Protein AF-A0A821NRJ8-F1 (afdb_monomer)

Radius of gyration: 20.68 Å; Cα contacts (8 Å, |Δi|>4): 91; chains: 1; bounding box: 42×52×53 Å

Nearest PDB structures (foldseek):
  4cgz-assembly1_A  TM=8.688E-01  e=5.269E-03  Homo sapiens
  4tmu-assembly1_A  TM=6.304E-01  e=1.601E-03  Cronobacter sakazakii ATCC BAA-894
  1oyw-assembly1_A  TM=4.858E-01  e=2.905E-03  Escherichia coli
  1oyy-assembly1_A  TM=4.839E-01  e=8.484E-03  Escherichia coli

Secondary structure (DSSP, 8-state):
------HHHHHHHHHHHHHHHHHHH--SS-HHHHHHHHTT----HHHHHH-TTT--HHHHS---------HHHHHHHHHHHHHTTTS---HHHHHHHHHT---HHHHHTTGGGSTTTTTTTTS---

Sequence (126 aa):
DTQKSTKGAKKVRIDNLNRVYNYCLNNVTCRRTQLLEYFGELFPSSECKQMKRTVCDNCRQVLKTTIVDCTQMSIDIIKMISEFSHKNVTLPYALDILRGANTKGIRDAGHNNLAAYSSCNQLNKT

pLDDT: mean 89.02, std 11.04, range [39.53, 97.81]

Solvent-accessible surface area (backbone atoms only — not comparable to full-atom values): 7698 Å² total; per-residue (Å²): 137,84,79,80,75,47,73,65,60,52,48,54,53,51,52,53,50,49,52,53,52,51,56,70,70,50,62,67,59,36,58,63,29,59,56,34,44,76,77,74,38,90,48,64,59,65,66,48,62,72,42,78,92,73,40,44,67,28,70,67,47,81,71,92,77,78,93,70,91,51,64,67,50,50,53,34,52,53,53,50,52,61,76,37,75,90,54,97,74,53,70,70,60,54,51,35,34,26,44,49,53,90,44,69,70,36,55,80,69,52,46,70,74,41,88,32,36,36,59,44,54,88,58,75,90,126

Structure (mmCIF, N/CA/C/O backbone):
data_AF-A0A821NRJ8-F1
#
_entry.id   AF-A0A821NRJ8-F1
#
loop_
_atom_site.group_PDB
_atom_site.id
_atom_site.type_symbol
_atom_site.label_atom_id
_atom_site.label_alt_id
_atom_site.label_comp_id
_atom_site.label_asym_id
_atom_site.label_entity_id
_atom_site.label_seq_id
_atom_site.pdbx_PDB_ins_code
_atom_site.Cartn_x
_atom_site.Cartn_y
_atom_site.Cartn_z
_atom_site.occupancy
_atom_site.B_iso_or_equiv
_atom_site.auth_seq_id
_atom_site.auth_comp_id
_atom_site.auth_asym_id
_atom_site.auth_atom_id
_atom_site.pdbx_PDB_model_num
ATOM 1 N N . ASP A 1 1 ? 5.823 -40.989 0.616 1.00 39.53 1 ASP A N 1
ATOM 2 C CA . ASP A 1 1 ? 6.917 -40.106 1.075 1.00 39.53 1 ASP A CA 1
ATOM 3 C C . ASP A 1 1 ? 6.409 -38.753 1.540 1.00 39.53 1 ASP A C 1
ATOM 5 O O . ASP A 1 1 ? 6.257 -37.817 0.763 1.00 39.53 1 ASP A O 1
ATOM 9 N N . THR A 1 2 ? 6.085 -38.653 2.826 1.00 47.38 2 THR A N 1
ATOM 10 C CA . THR A 1 2 ? 5.515 -37.438 3.420 1.00 47.38 2 THR A CA 1
ATOM 11 C C . THR A 1 2 ? 6.651 -36.551 3.922 1.00 47.38 2 THR A C 1
ATOM 13 O O . THR A 1 2 ? 7.179 -36.760 5.014 1.00 47.38 2 THR A O 1
ATOM 16 N N . GLN A 1 3 ? 7.063 -35.564 3.122 1.00 56.19 3 GLN A N 1
ATOM 17 C CA . GLN A 1 3 ? 8.065 -34.579 3.538 1.00 56.19 3 GLN A CA 1
ATOM 18 C C . GLN A 1 3 ? 7.547 -33.762 4.733 1.00 56.19 3 GLN A C 1
ATOM 20 O O . GLN A 1 3 ? 6.692 -32.883 4.597 1.00 56.19 3 GLN A O 1
ATOM 25 N N . LYS A 1 4 ? 8.103 -34.020 5.920 1.00 56.78 4 LYS A N 1
ATOM 26 C CA . LYS A 1 4 ? 8.004 -33.129 7.082 1.00 56.78 4 LYS A CA 1
ATOM 27 C C . LYS A 1 4 ? 8.687 -31.804 6.719 1.00 56.78 4 LYS A C 1
ATOM 29 O O . LYS A 1 4 ? 9.908 -31.690 6.759 1.00 56.78 4 LYS A O 1
ATOM 34 N N . SER A 1 5 ? 7.897 -30.807 6.322 1.00 63.19 5 SER A N 1
ATOM 35 C CA . SER A 1 5 ? 8.388 -29.461 6.015 1.00 63.19 5 SER A CA 1
ATOM 36 C C . SER A 1 5 ? 9.066 -28.862 7.252 1.00 63.19 5 SER A C 1
ATOM 38 O O . SER A 1 5 ? 8.422 -28.622 8.274 1.00 63.19 5 SER A O 1
ATOM 40 N N . THR A 1 6 ? 10.378 -28.633 7.177 1.00 78.38 6 THR A N 1
ATOM 41 C CA . THR A 1 6 ? 11.121 -27.919 8.221 1.00 78.38 6 THR A CA 1
ATOM 42 C C . THR A 1 6 ? 10.646 -26.464 8.290 1.00 78.38 6 THR A C 1
ATOM 44 O O . THR A 1 6 ? 10.239 -25.881 7.281 1.00 78.38 6 THR A O 1
ATOM 47 N N . LYS A 1 7 ? 10.702 -25.838 9.477 1.00 80.56 7 LYS A N 1
ATOM 48 C CA . LYS A 1 7 ? 10.301 -24.425 9.661 1.00 80.56 7 LYS A CA 1
ATOM 49 C C . LYS A 1 7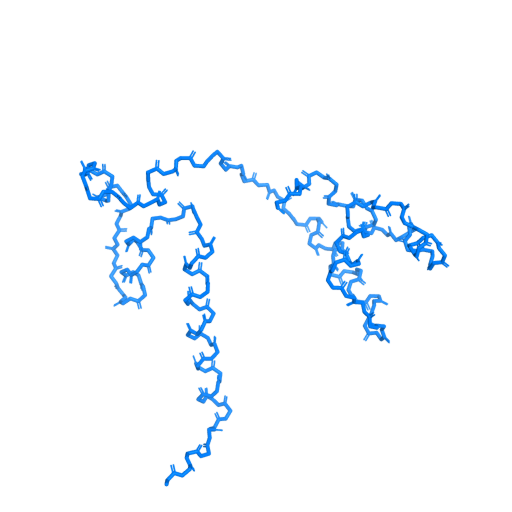 ? 10.988 -23.490 8.649 1.00 80.56 7 LYS A C 1
ATOM 51 O O . LYS A 1 7 ? 10.344 -22.579 8.135 1.00 80.56 7 LYS A O 1
ATOM 56 N N . GLY A 1 8 ? 12.255 -23.762 8.318 1.00 86.75 8 GLY A N 1
ATOM 57 C CA . GLY A 1 8 ? 13.014 -23.038 7.293 1.00 86.75 8 GLY A CA 1
ATOM 58 C C . GLY A 1 8 ? 12.437 -23.200 5.884 1.00 86.75 8 GLY A C 1
ATOM 59 O O . GLY A 1 8 ? 12.183 -22.203 5.215 1.00 86.75 8 GLY A O 1
ATOM 60 N N . ALA A 1 9 ? 12.130 -24.429 5.456 1.00 90.19 9 ALA A N 1
ATOM 61 C CA . ALA A 1 9 ? 11.514 -24.672 4.149 1.00 90.19 9 ALA A CA 1
ATOM 62 C C . ALA A 1 9 ? 10.132 -24.006 4.025 1.00 90.19 9 ALA A C 1
ATOM 64 O O . ALA A 1 9 ? 9.797 -23.451 2.978 1.00 90.19 9 ALA A O 1
ATOM 65 N N . LYS A 1 10 ? 9.333 -24.008 5.102 1.00 91.88 10 LYS A N 1
ATOM 66 C CA . LYS A 1 10 ? 8.047 -23.294 5.133 1.00 91.88 10 LYS A CA 1
ATOM 67 C C . LYS A 1 10 ? 8.233 -21.783 4.976 1.00 91.88 10 LYS A C 1
ATOM 69 O O . LYS A 1 10 ? 7.490 -21.174 4.212 1.00 91.88 10 LYS A O 1
ATOM 74 N N . LYS A 1 11 ? 9.223 -21.194 5.656 1.00 94.25 11 LYS A N 1
ATOM 75 C CA . LYS A 1 11 ? 9.543 -19.765 5.535 1.00 94.25 11 LYS A CA 1
ATOM 76 C C . LYS A 1 11 ? 9.916 -19.393 4.098 1.00 94.25 11 LYS A C 1
ATOM 78 O O . LYS A 1 11 ? 9.273 -18.522 3.533 1.00 94.25 11 LYS A O 1
ATOM 83 N N . VAL A 1 12 ? 10.840 -20.127 3.474 1.00 94.81 12 VAL A N 1
ATOM 84 C CA . VAL A 1 12 ? 11.254 -19.878 2.078 1.00 94.81 12 VAL A CA 1
ATOM 85 C C . VAL A 1 12 ? 10.067 -19.941 1.111 1.00 94.81 12 VAL A C 1
ATOM 87 O O . VAL A 1 12 ? 9.939 -19.104 0.221 1.00 94.81 12 VAL A O 1
ATOM 90 N N . ARG A 1 13 ? 9.156 -20.906 1.294 1.00 93.56 13 ARG A N 1
ATOM 91 C CA . ARG A 1 13 ? 7.938 -21.004 0.474 1.00 93.56 13 ARG A CA 1
ATOM 92 C C . ARG A 1 13 ? 7.022 -19.790 0.632 1.00 93.56 13 ARG A C 1
ATOM 94 O O . ARG A 1 13 ? 6.473 -19.328 -0.363 1.00 93.56 13 ARG A O 1
ATOM 101 N N . ILE A 1 14 ? 6.855 -19.294 1.858 1.00 96.06 14 ILE A N 1
ATOM 102 C CA . ILE A 1 14 ? 6.062 -18.088 2.139 1.00 96.06 14 ILE A CA 1
ATOM 103 C C . ILE A 1 14 ? 6.739 -16.856 1.535 1.00 96.06 14 ILE A C 1
ATOM 105 O O . ILE A 1 14 ? 6.068 -16.050 0.900 1.00 96.06 14 ILE A O 1
ATOM 109 N N . ASP A 1 15 ? 8.060 -16.740 1.656 1.00 95.50 15 ASP A N 1
ATOM 110 C CA . ASP A 1 15 ? 8.817 -15.626 1.083 1.00 95.50 15 ASP A CA 1
ATOM 111 C C . ASP A 1 15 ? 8.677 -15.599 -0.449 1.00 95.50 15 ASP A C 1
ATOM 113 O O . ASP A 1 15 ? 8.401 -14.550 -1.029 1.00 95.50 15 ASP A O 1
ATOM 117 N N . ASN A 1 16 ? 8.764 -16.757 -1.112 1.00 95.12 16 ASN A N 1
ATOM 118 C CA . ASN A 1 16 ? 8.545 -16.862 -2.557 1.00 95.12 16 ASN A CA 1
ATOM 119 C C . ASN A 1 16 ? 7.103 -16.532 -2.965 1.00 95.12 16 ASN A C 1
ATOM 121 O O . ASN A 1 16 ? 6.896 -15.843 -3.962 1.00 95.12 16 ASN A O 1
ATOM 125 N N . LEU A 1 17 ? 6.107 -16.969 -2.187 1.00 96.69 17 LEU A N 1
ATOM 126 C CA . LEU A 1 17 ? 4.712 -16.587 -2.413 1.00 96.69 17 LEU A CA 1
ATOM 127 C C . LEU A 1 17 ? 4.534 -15.066 -2.314 1.00 96.69 17 LEU A C 1
ATOM 129 O O . LEU A 1 17 ? 3.930 -14.461 -3.198 1.00 96.69 17 LEU A O 1
ATOM 133 N N . ASN A 1 18 ? 5.106 -14.445 -1.281 1.00 96.06 18 ASN A N 1
ATOM 134 C CA . ASN A 1 18 ? 5.050 -12.999 -1.087 1.00 96.06 18 ASN A CA 1
ATOM 135 C C . ASN A 1 18 ? 5.731 -12.243 -2.236 1.00 96.06 18 ASN A C 1
ATOM 137 O O . ASN A 1 18 ? 5.235 -11.200 -2.649 1.00 96.06 18 ASN A O 1
ATOM 141 N N . ARG A 1 19 ? 6.821 -12.774 -2.807 1.00 95.12 19 ARG A N 1
ATOM 142 C CA . ARG A 1 19 ? 7.461 -12.190 -4.000 1.00 95.12 19 ARG A CA 1
ATOM 143 C C . ARG A 1 19 ? 6.524 -12.181 -5.209 1.00 95.12 19 ARG A C 1
ATOM 145 O O . ARG A 1 19 ? 6.400 -11.146 -5.855 1.00 95.12 19 ARG A O 1
ATOM 152 N N . VAL A 1 20 ? 5.828 -13.288 -5.481 1.00 96.56 20 VAL A N 1
ATOM 153 C CA . VAL A 1 20 ? 4.842 -13.360 -6.580 1.00 96.56 20 VAL A CA 1
ATOM 154 C C . VAL A 1 20 ? 3.658 -12.428 -6.318 1.00 96.56 20 VAL A C 1
ATOM 156 O O . VAL A 1 20 ? 3.241 -11.693 -7.209 1.00 96.56 20 VAL A O 1
ATOM 159 N N . TYR A 1 21 ? 3.149 -12.407 -5.087 1.00 96.88 21 TYR A N 1
ATOM 160 C CA . TYR A 1 21 ? 2.068 -11.508 -4.684 1.00 96.88 21 TYR A CA 1
ATOM 161 C C . TYR A 1 21 ? 2.440 -10.033 -4.895 1.00 96.88 21 TYR A C 1
ATOM 163 O O . TYR A 1 21 ? 1.700 -9.289 -5.541 1.00 96.88 21 TYR A O 1
ATOM 171 N N . ASN A 1 22 ? 3.623 -9.628 -4.426 1.00 94.94 22 ASN A N 1
ATOM 172 C CA . ASN A 1 22 ? 4.137 -8.272 -4.598 1.00 94.94 22 ASN A CA 1
ATOM 173 C C . ASN A 1 22 ? 4.357 -7.930 -6.076 1.00 94.94 22 ASN A C 1
ATOM 175 O O . ASN A 1 22 ? 4.026 -6.820 -6.490 1.00 94.94 22 ASN A O 1
ATOM 179 N N . TYR A 1 23 ? 4.851 -8.882 -6.877 1.00 96.12 23 TYR A N 1
ATOM 180 C CA . TYR A 1 23 ? 4.968 -8.712 -8.324 1.00 96.12 23 TYR A CA 1
ATOM 181 C C . TYR A 1 23 ? 3.611 -8.391 -8.947 1.00 96.12 23 TYR A C 1
ATOM 183 O O . TYR A 1 23 ? 3.518 -7.427 -9.695 1.00 96.12 23 TYR A O 1
ATOM 191 N N . CYS A 1 24 ? 2.552 -9.138 -8.621 1.00 95.75 24 CYS A N 1
ATOM 192 C CA . CYS A 1 24 ? 1.216 -8.908 -9.177 1.00 95.75 24 CYS A CA 1
ATOM 193 C C . CYS A 1 24 ? 0.620 -7.556 -8.757 1.00 95.75 24 CYS A C 1
ATOM 195 O O . CYS A 1 24 ? 0.060 -6.853 -9.600 1.00 95.75 24 CYS A O 1
ATOM 197 N N . LEU A 1 25 ? 0.755 -7.181 -7.480 1.00 93.75 25 LEU A N 1
ATOM 198 C CA . LEU A 1 25 ? 0.164 -5.949 -6.948 1.00 93.75 25 LEU A CA 1
ATOM 199 C C . LEU A 1 25 ? 0.918 -4.675 -7.322 1.00 93.75 25 LEU A C 1
ATOM 201 O O . LEU A 1 25 ? 0.326 -3.596 -7.327 1.00 93.75 25 LEU A O 1
ATOM 205 N N . ASN A 1 26 ? 2.207 -4.770 -7.639 1.00 92.56 26 ASN A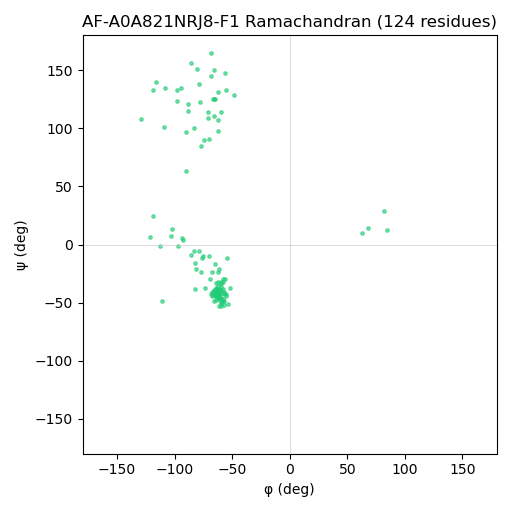 N 1
ATOM 206 C CA . ASN A 1 26 ? 2.962 -3.609 -8.072 1.00 92.56 26 ASN A CA 1
ATOM 207 C C . ASN A 1 26 ? 2.508 -3.192 -9.479 1.00 92.56 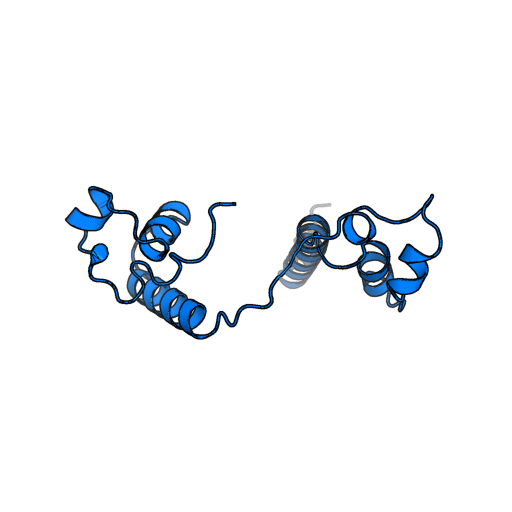26 ASN A C 1
ATOM 209 O O . ASN A 1 26 ? 2.811 -3.863 -10.462 1.00 92.56 26 ASN A O 1
ATOM 213 N N . ASN A 1 27 ? 1.813 -2.064 -9.581 1.00 91.12 27 ASN A N 1
ATOM 214 C CA . ASN A 1 27 ? 1.336 -1.476 -10.836 1.00 91.12 27 ASN A CA 1
ATOM 215 C C . ASN A 1 27 ? 2.181 -0.272 -11.306 1.00 91.12 27 ASN A C 1
ATOM 217 O O . ASN A 1 27 ? 1.815 0.395 -12.269 1.00 91.12 27 ASN A O 1
ATOM 221 N N . VAL A 1 28 ? 3.312 0.008 -10.646 1.00 90.62 28 VAL A N 1
ATOM 222 C CA . VAL A 1 28 ? 4.150 1.199 -10.891 1.00 90.62 28 VAL A CA 1
ATOM 223 C C . VAL A 1 28 ? 5.489 0.826 -11.533 1.00 90.62 28 VAL A C 1
ATOM 225 O O . VAL A 1 28 ? 5.904 1.408 -12.536 1.00 90.62 28 VAL A O 1
ATOM 228 N N . TH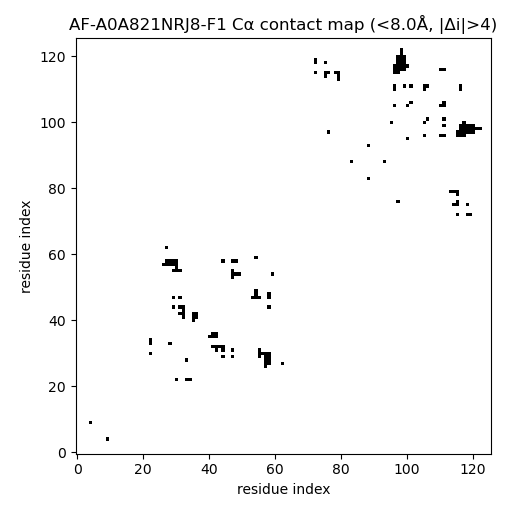R A 1 29 ? 6.186 -0.166 -10.984 1.00 92.38 29 THR A N 1
ATOM 229 C CA . THR A 1 29 ? 7.521 -0.583 -11.429 1.00 92.38 29 THR A CA 1
ATOM 230 C C . THR A 1 29 ? 7.426 -1.454 -12.683 1.00 92.38 29 THR A C 1
ATOM 232 O O . THR A 1 29 ? 6.599 -2.357 -12.759 1.00 92.38 29 THR A O 1
ATOM 235 N N . CYS A 1 30 ? 8.302 -1.251 -13.671 1.00 95.19 30 CYS A N 1
ATOM 236 C CA . CYS A 1 30 ? 8.360 -2.066 -14.893 1.00 95.19 30 CYS A CA 1
ATOM 237 C C . CYS A 1 30 ? 8.348 -3.581 -14.598 1.00 95.19 30 CYS A C 1
ATOM 239 O O . CYS A 1 30 ? 9.189 -4.070 -13.843 1.00 95.19 30 CYS A O 1
ATOM 241 N N . ARG A 1 31 ? 7.448 -4.339 -15.246 1.00 96.75 31 ARG A N 1
ATOM 242 C CA . ARG A 1 31 ? 7.355 -5.804 -15.075 1.00 96.75 31 ARG A CA 1
ATOM 243 C C . ARG A 1 31 ? 8.656 -6.526 -15.413 1.00 96.75 31 ARG A C 1
ATOM 245 O O . ARG A 1 31 ? 8.996 -7.491 -14.744 1.00 96.75 31 ARG A O 1
ATOM 252 N N . ARG A 1 32 ? 9.366 -6.073 -16.454 1.00 97.31 32 ARG A N 1
ATOM 253 C CA . ARG A 1 32 ? 10.634 -6.683 -16.886 1.00 97.31 32 ARG A CA 1
ATOM 254 C C . ARG A 1 32 ? 11.742 -6.454 -15.874 1.00 97.31 32 ARG A C 1
ATOM 256 O O . ARG A 1 32 ? 12.447 -7.395 -15.559 1.00 97.31 32 ARG A O 1
ATOM 263 N N . THR A 1 33 ? 11.831 -5.240 -15.331 1.00 97.00 33 THR A N 1
ATOM 264 C CA . THR A 1 33 ? 12.775 -4.925 -14.255 1.00 97.00 33 THR A CA 1
ATOM 265 C C . THR A 1 33 ? 12.541 -5.843 -13.059 1.00 97.00 33 THR A C 1
ATOM 267 O O . THR A 1 33 ? 13.462 -6.537 -12.661 1.00 97.00 33 THR A O 1
ATOM 270 N N . GLN A 1 34 ? 11.299 -5.946 -12.570 1.00 97.25 34 GLN A N 1
ATOM 271 C CA . GLN A 1 34 ? 10.972 -6.812 -11.428 1.00 97.25 34 GLN A CA 1
ATOM 272 C C . GLN A 1 34 ? 11.265 -8.300 -11.695 1.00 97.25 34 GLN A C 1
ATOM 274 O O . GLN A 1 34 ? 11.780 -8.998 -10.826 1.00 97.25 34 GLN A O 1
ATOM 279 N N . LEU A 1 35 ? 10.914 -8.800 -12.886 1.00 97.31 35 LEU A N 1
ATOM 280 C CA . LEU A 1 35 ? 11.100 -10.209 -13.236 1.00 97.31 35 LEU A CA 1
ATOM 281 C C . LEU A 1 35 ? 12.581 -10.577 -13.359 1.00 97.31 35 LEU A C 1
ATOM 283 O O . LEU A 1 35 ? 12.988 -11.620 -12.863 1.00 97.31 35 LEU A O 1
ATOM 287 N N . LEU A 1 36 ? 13.370 -9.736 -14.026 1.00 97.62 36 LEU A N 1
ATOM 288 C CA . LEU A 1 36 ? 14.789 -9.993 -14.267 1.00 97.62 36 LEU A CA 1
ATOM 289 C C . LEU A 1 36 ? 15.610 -9.813 -12.985 1.00 97.62 36 LEU A C 1
ATOM 291 O O . LEU A 1 36 ? 16.458 -10.649 -12.685 1.00 97.62 36 LEU A O 1
ATOM 295 N N . GLU A 1 37 ? 15.262 -8.831 -12.149 1.00 96.12 37 GLU A N 1
ATOM 296 C CA . GLU A 1 37 ? 15.893 -8.627 -10.841 1.00 96.12 37 GLU A CA 1
ATOM 297 C C . GLU A 1 37 ? 15.732 -9.848 -9.923 1.00 96.12 37 GLU A C 1
ATOM 299 O O . GLU A 1 37 ? 16.670 -10.222 -9.221 1.00 96.12 37 GLU A O 1
ATOM 304 N N . TYR A 1 38 ? 14.584 -10.536 -9.974 1.00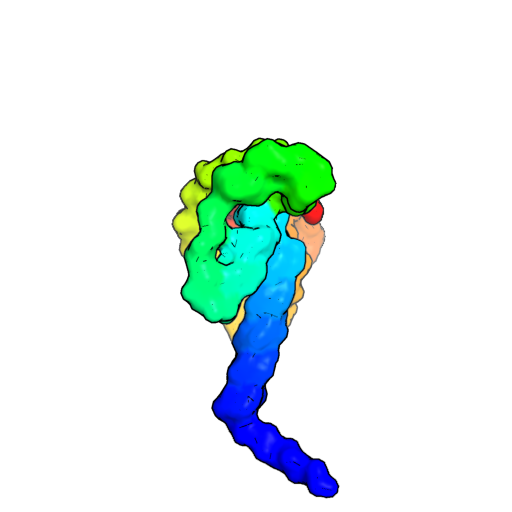 95.06 38 TYR A N 1
ATOM 305 C CA . TYR A 1 38 ? 14.377 -11.785 -9.232 1.00 95.06 38 TYR A CA 1
ATOM 306 C C . TYR A 1 38 ? 15.405 -12.874 -9.595 1.00 95.06 38 TYR A C 1
ATOM 308 O O . TYR A 1 38 ? 15.782 -13.671 -8.734 1.00 95.06 38 TYR A O 1
ATOM 316 N N . PHE A 1 39 ? 15.879 -12.893 -10.844 1.00 96.69 39 PHE A N 1
ATOM 317 C CA . PHE A 1 39 ? 16.919 -13.807 -11.329 1.00 96.69 39 PHE A CA 1
ATOM 318 C C . PHE A 1 39 ? 18.339 -13.220 -11.245 1.00 96.69 39 PHE A C 1
ATOM 320 O O . PHE A 1 39 ? 19.291 -13.865 -11.675 1.00 96.69 39 PHE A O 1
ATOM 327 N N . GLY A 1 40 ? 18.500 -12.035 -10.648 1.00 96.56 40 GLY A N 1
ATOM 328 C CA . GLY A 1 40 ? 19.793 -11.368 -10.483 1.00 96.56 40 GLY A CA 1
ATOM 329 C C . GLY A 1 40 ? 20.237 -10.538 -11.690 1.00 96.56 40 GLY A C 1
ATOM 330 O O . GLY A 1 40 ? 21.390 -10.118 -11.745 1.00 96.56 40 GLY A O 1
ATOM 331 N N . GLU A 1 41 ? 19.343 -10.281 -12.644 1.00 97.81 41 GLU A N 1
ATOM 332 C CA . GLU A 1 41 ? 19.622 -9.478 -13.832 1.00 97.81 41 GLU A CA 1
ATOM 333 C C . GLU A 1 41 ? 19.143 -8.030 -13.653 1.00 97.81 41 GLU A C 1
ATOM 335 O O . GLU A 1 41 ? 18.009 -7.763 -13.250 1.00 97.81 41 GLU A O 1
ATOM 340 N N . LEU A 1 42 ? 20.000 -7.065 -13.994 1.00 96.00 42 LEU A N 1
ATOM 341 C CA . LEU A 1 42 ? 19.645 -5.648 -13.980 1.00 96.00 42 LEU A CA 1
ATOM 342 C C . LEU A 1 42 ? 19.038 -5.249 -15.325 1.00 96.00 42 LEU A C 1
ATOM 344 O O . LEU A 1 42 ? 19.696 -5.338 -16.357 1.00 96.00 42 LEU A O 1
ATOM 348 N N . PHE A 1 43 ? 17.799 -4.756 -15.304 1.00 97.12 43 PHE A N 1
ATOM 349 C CA . PHE A 1 43 ? 17.096 -4.321 -16.510 1.00 97.12 43 PHE A CA 1
ATOM 350 C C . PHE A 1 43 ? 16.508 -2.908 -16.349 1.00 97.12 43 PHE A C 1
ATOM 352 O O . PHE A 1 43 ? 15.510 -2.726 -15.633 1.00 97.12 43 PHE A O 1
ATOM 359 N N . PRO A 1 44 ? 17.073 -1.890 -17.022 1.00 95.94 44 PRO A N 1
ATOM 360 C CA . PRO A 1 44 ? 16.550 -0.530 -17.008 1.00 95.94 44 PRO A CA 1
ATOM 361 C C . PRO A 1 44 ? 15.139 -0.435 -17.602 1.00 95.94 44 PRO A C 1
ATOM 363 O O . PRO A 1 44 ? 14.861 -0.875 -18.717 1.00 95.94 44 PRO A O 1
ATOM 366 N N . SER A 1 45 ? 14.216 0.225 -16.897 1.00 94.50 45 SER A N 1
ATOM 367 C CA . SER A 1 45 ? 12.843 0.408 -17.403 1.00 94.50 45 SER A CA 1
ATOM 368 C C . SER A 1 45 ? 12.764 1.206 -18.715 1.00 94.50 45 SER A C 1
ATOM 370 O O . SER A 1 45 ? 11.777 1.086 -19.444 1.00 94.50 45 SER A O 1
ATOM 372 N N . SER A 1 46 ? 13.793 2.000 -19.034 1.00 95.12 46 SER A N 1
ATOM 373 C CA . SER A 1 46 ? 13.931 2.717 -20.304 1.00 95.12 46 SER A CA 1
ATOM 374 C C . SER A 1 46 ? 13.953 1.759 -21.495 1.00 95.12 46 SER A C 1
ATOM 376 O O . SER A 1 46 ? 13.280 2.033 -22.484 1.00 95.12 46 SER A O 1
ATOM 378 N N . GLU A 1 47 ? 14.612 0.604 -21.382 1.00 96.00 47 GLU A N 1
ATOM 379 C CA . GLU A 1 47 ? 14.676 -0.410 -22.443 1.00 96.00 47 GLU A CA 1
ATOM 380 C C . GLU A 1 47 ? 13.301 -1.025 -22.734 1.00 96.00 47 GLU A C 1
ATOM 382 O O . GLU A 1 47 ? 12.910 -1.180 -23.890 1.00 96.00 47 GLU A O 1
ATOM 387 N N . CYS A 1 48 ? 12.488 -1.269 -21.697 1.00 96.25 48 CYS A N 1
ATOM 388 C CA . CYS A 1 48 ? 11.098 -1.716 -21.872 1.00 96.25 48 CYS A CA 1
ATOM 389 C C . CYS A 1 48 ? 10.261 -0.705 -22.675 1.00 96.25 48 CYS A C 1
ATOM 391 O O . CYS A 1 48 ? 9.364 -1.098 -23.424 1.00 96.25 48 CYS A O 1
ATOM 393 N N . LYS A 1 49 ? 10.547 0.593 -22.510 1.00 94.19 49 LYS A N 1
ATOM 394 C CA . LYS A 1 49 ? 9.805 1.703 -23.125 1.00 94.19 49 LYS A CA 1
ATOM 395 C C . LYS A 1 49 ? 10.236 2.001 -24.566 1.00 94.19 49 LYS A C 1
ATOM 397 O O . LYS A 1 49 ? 9.475 2.653 -25.277 1.00 94.19 49 LYS A O 1
ATOM 402 N N . GLN A 1 50 ? 11.396 1.511 -25.016 1.00 95.44 50 GLN A N 1
ATOM 403 C CA . GLN A 1 50 ? 11.901 1.754 -26.378 1.00 95.44 50 GLN A CA 1
ATOM 404 C C . GLN A 1 50 ? 10.974 1.176 -27.459 1.00 95.44 50 GLN A C 1
ATOM 406 O O . GLN A 1 50 ? 10.733 1.812 -28.483 1.00 95.44 50 GLN A O 1
ATOM 411 N N . MET A 1 51 ? 10.406 -0.014 -27.230 1.00 92.69 51 MET A N 1
ATOM 412 C CA . MET A 1 51 ? 9.534 -0.693 -28.193 1.00 92.69 51 MET A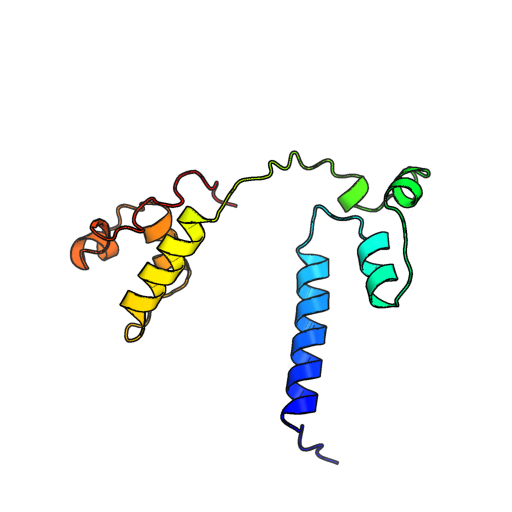 CA 1
ATOM 413 C C . MET A 1 51 ? 8.068 -0.699 -27.744 1.00 92.69 51 MET A C 1
ATOM 415 O O . MET A 1 51 ? 7.631 -1.562 -26.983 1.00 92.69 51 MET A O 1
ATOM 419 N N . LYS A 1 52 ? 7.251 0.198 -28.314 1.00 89.88 52 LYS A N 1
ATOM 420 C CA . LYS A 1 52 ? 5.805 0.297 -28.008 1.00 89.88 52 LYS A CA 1
ATOM 421 C C . LYS A 1 52 ? 5.020 -1.004 -28.235 1.00 89.88 52 LYS A C 1
ATOM 423 O O . LYS A 1 52 ? 4.035 -1.252 -27.544 1.00 89.88 52 LYS A O 1
ATOM 428 N N . ARG A 1 53 ? 5.446 -1.853 -29.179 1.00 94.25 53 ARG A N 1
ATOM 429 C CA . ARG A 1 53 ? 4.796 -3.149 -29.450 1.00 94.25 53 ARG A CA 1
ATOM 430 C C . ARG A 1 53 ? 4.984 -4.169 -28.322 1.00 94.25 53 ARG A C 1
ATOM 432 O O . ARG A 1 53 ? 4.114 -5.003 -28.121 1.00 94.25 53 ARG A O 1
ATOM 439 N N . THR A 1 54 ? 6.089 -4.092 -27.578 1.00 94.94 54 THR A N 1
ATOM 440 C CA . THR A 1 54 ? 6.418 -5.042 -26.505 1.00 94.94 54 THR A CA 1
ATOM 441 C C . THR A 1 54 ? 6.395 -4.413 -25.116 1.00 94.94 54 THR A C 1
ATOM 443 O O . THR A 1 54 ? 6.641 -5.121 -24.145 1.00 94.94 54 THR A O 1
ATOM 446 N N . VAL A 1 55 ? 6.118 -3.116 -24.967 1.00 95.94 55 VAL A N 1
ATOM 447 C CA . VAL A 1 55 ? 6.061 -2.453 -23.654 1.00 95.94 55 VAL A CA 1
ATOM 448 C C . VAL A 1 55 ? 5.072 -3.163 -22.714 1.00 95.94 55 VAL A C 1
ATOM 450 O O . VAL A 1 55 ? 3.950 -3.495 -23.115 1.00 95.94 55 VAL A O 1
ATOM 453 N N . CYS A 1 56 ? 5.498 -3.418 -21.472 1.00 95.88 56 CYS A N 1
ATOM 454 C CA . CYS A 1 56 ? 4.651 -4.055 -20.458 1.00 95.88 56 CYS A CA 1
ATOM 455 C C . CYS A 1 56 ? 3.497 -3.141 -20.014 1.00 95.88 56 CYS A C 1
ATOM 457 O O . CYS A 1 56 ? 3.528 -1.934 -20.261 1.00 95.88 56 CYS A O 1
ATOM 459 N N . ASP A 1 57 ? 2.501 -3.710 -19.340 1.00 94.50 57 ASP A N 1
ATOM 460 C CA . ASP A 1 57 ? 1.352 -3.003 -18.761 1.00 94.50 57 ASP A CA 1
ATOM 461 C C . ASP A 1 57 ? 1.777 -1.844 -17.848 1.00 94.50 57 ASP A C 1
ATOM 463 O O . ASP A 1 57 ? 1.377 -0.714 -18.111 1.00 94.50 57 ASP A O 1
ATOM 467 N N . ASN A 1 58 ? 2.676 -2.066 -16.884 1.00 94.38 58 ASN A N 1
ATOM 468 C CA . ASN A 1 58 ? 3.105 -1.014 -15.946 1.00 94.38 58 ASN A CA 1
ATOM 469 C C . ASN A 1 58 ? 3.838 0.149 -16.634 1.00 94.38 58 ASN A C 1
ATOM 471 O O . ASN A 1 58 ? 3.747 1.292 -16.211 1.00 94.38 58 ASN A O 1
ATOM 475 N N . CYS A 1 59 ? 4.585 -0.113 -17.711 1.00 93.12 59 CYS A N 1
ATOM 476 C CA . CYS A 1 59 ? 5.232 0.960 -18.478 1.00 93.12 59 CYS A CA 1
ATOM 477 C C . CYS A 1 59 ? 4.279 1.648 -19.462 1.00 93.12 59 CYS A C 1
ATOM 479 O O . CYS A 1 59 ? 4.568 2.759 -19.903 1.00 93.12 59 CYS A O 1
ATOM 481 N N . ARG A 1 60 ? 3.178 0.985 -19.831 1.00 92.00 60 ARG A N 1
ATOM 482 C CA . ARG A 1 60 ? 2.126 1.530 -20.695 1.00 92.00 60 ARG A CA 1
ATOM 483 C C . ARG A 1 60 ? 1.151 2.394 -19.900 1.00 92.00 60 ARG A C 1
ATOM 485 O O . ARG A 1 60 ? 0.699 3.419 -20.402 1.00 92.00 60 ARG A O 1
ATOM 492 N N . GLN A 1 61 ? 0.832 1.978 -18.680 1.00 84.38 61 GLN A N 1
ATOM 493 C CA . GLN A 1 61 ? -0.016 2.707 -17.751 1.00 84.38 61 GLN A CA 1
ATOM 494 C C . GLN A 1 61 ? 0.820 3.757 -17.024 1.00 84.38 61 GLN A C 1
ATOM 496 O O . GLN A 1 61 ? 1.529 3.463 -16.068 1.00 84.38 61 GLN A O 1
ATOM 501 N N . VAL A 1 62 ? 0.730 5.010 -17.463 1.00 69.50 62 VAL A N 1
ATOM 502 C CA . VAL A 1 62 ? 1.265 6.129 -16.682 1.00 69.50 62 VAL A CA 1
ATOM 503 C C . VAL A 1 62 ? 0.276 6.417 -15.556 1.00 69.50 62 VAL A C 1
ATOM 505 O O . VAL A 1 62 ? -0.617 7.254 -15.692 1.00 69.50 62 VAL A O 1
ATOM 508 N N . LEU A 1 63 ? 0.394 5.681 -14.449 1.00 72.62 63 LEU A N 1
ATOM 509 C CA . LEU A 1 63 ? -0.313 6.033 -13.224 1.00 72.62 63 LEU A CA 1
ATOM 510 C C . LEU A 1 63 ? 0.265 7.354 -12.712 1.00 72.62 63 LEU A C 1
ATOM 512 O O . LEU A 1 63 ? 1.474 7.485 -12.525 1.00 72.62 63 LEU A O 1
ATOM 516 N N . LYS A 1 64 ? -0.598 8.350 -12.490 1.00 73.44 64 LYS A N 1
ATOM 517 C CA . LYS A 1 64 ? -0.211 9.562 -11.765 1.00 73.44 64 LYS A CA 1
ATOM 518 C C . LYS A 1 64 ? -0.006 9.178 -10.302 1.00 73.44 64 LYS A C 1
ATOM 520 O O . LYS A 1 64 ? -0.954 9.169 -9.525 1.00 73.44 64 LYS A O 1
ATOM 525 N N . THR A 1 65 ? 1.216 8.808 -9.949 1.00 74.81 65 THR A N 1
ATOM 526 C CA . THR A 1 65 ? 1.599 8.503 -8.571 1.00 74.81 65 THR A CA 1
ATOM 527 C C . THR A 1 65 ? 2.184 9.741 -7.913 1.00 74.81 65 THR A C 1
ATOM 529 O O . THR A 1 65 ? 3.049 10.399 -8.491 1.00 74.81 65 THR A O 1
ATOM 532 N N . THR A 1 66 ? 1.762 10.028 -6.688 1.00 80.88 66 THR A N 1
ATOM 533 C CA . THR A 1 66 ? 2.405 11.012 -5.818 1.00 80.88 66 THR A CA 1
ATOM 534 C C . THR A 1 66 ? 3.128 10.280 -4.699 1.00 80.88 66 THR A C 1
ATOM 536 O O . THR A 1 66 ? 2.586 9.348 -4.106 1.00 80.88 66 THR A O 1
ATOM 539 N N . ILE A 1 67 ? 4.362 10.691 -4.411 1.00 83.38 67 ILE A N 1
ATOM 540 C CA . ILE A 1 67 ? 5.062 10.232 -3.212 1.00 83.38 67 ILE A CA 1
ATOM 541 C C . ILE A 1 67 ? 4.485 11.029 -2.046 1.00 83.38 67 ILE A C 1
ATOM 543 O O . ILE A 1 67 ? 4.488 12.258 -2.074 1.00 83.38 67 ILE A O 1
ATOM 547 N N . VAL A 1 68 ? 3.955 10.322 -1.054 1.00 85.94 68 VAL A N 1
ATOM 548 C CA . VAL A 1 68 ? 3.372 10.907 0.154 1.00 85.94 68 VAL A CA 1
ATOM 549 C C . VAL A 1 68 ? 4.168 10.394 1.342 1.00 85.94 68 VAL A C 1
ATOM 551 O O . VAL A 1 68 ? 4.434 9.196 1.435 1.00 85.94 68 VAL A O 1
ATOM 554 N N . ASP A 1 69 ? 4.557 11.296 2.240 1.00 89.94 69 ASP A N 1
ATOM 555 C CA . ASP A 1 69 ? 5.130 10.898 3.519 1.00 89.94 69 ASP A CA 1
ATOM 556 C C . ASP A 1 69 ? 4.030 10.286 4.398 1.00 89.94 69 ASP A C 1
ATOM 558 O O . ASP A 1 69 ? 3.078 10.953 4.806 1.00 89.94 69 ASP A O 1
ATOM 562 N N . CYS A 1 70 ? 4.164 8.990 4.670 1.00 90.81 70 CYS A N 1
ATOM 563 C CA . CYS A 1 70 ? 3.234 8.229 5.495 1.00 90.81 70 CYS A CA 1
ATOM 564 C C . CYS A 1 70 ? 3.758 7.985 6.916 1.00 90.81 70 CYS A C 1
ATOM 566 O O . CYS A 1 70 ? 3.195 7.147 7.623 1.00 90.81 70 CYS A O 1
ATOM 568 N N . THR A 1 71 ? 4.818 8.673 7.351 1.00 93.81 71 THR A N 1
ATOM 569 C CA . THR A 1 71 ? 5.477 8.420 8.643 1.00 93.81 71 THR A CA 1
ATOM 570 C C . THR A 1 71 ? 4.512 8.607 9.810 1.00 93.81 71 THR A C 1
ATOM 572 O O . THR A 1 71 ? 4.322 7.681 10.598 1.00 93.81 71 THR A O 1
ATOM 575 N N . GLN A 1 72 ? 3.833 9.757 9.885 1.00 91.81 72 GLN A N 1
ATOM 576 C CA . GLN A 1 72 ? 2.896 10.032 10.979 1.00 91.81 72 GLN A CA 1
ATOM 577 C C . GLN A 1 72 ? 1.704 9.063 10.970 1.00 91.81 72 GLN A C 1
ATOM 579 O O . GLN A 1 72 ? 1.398 8.465 11.998 1.00 91.81 72 GLN A O 1
ATOM 584 N N . MET A 1 73 ? 1.109 8.814 9.795 1.00 91.12 73 MET A N 1
ATOM 585 C CA . MET A 1 73 ? 0.041 7.815 9.637 1.00 91.12 73 MET A CA 1
ATOM 586 C C . MET A 1 73 ? 0.482 6.431 10.126 1.00 91.12 73 MET A C 1
ATOM 588 O O . MET A 1 73 ? -0.266 5.746 10.817 1.00 91.12 73 MET A O 1
ATOM 592 N N . SER A 1 74 ? 1.710 6.021 9.800 1.00 93.00 74 SER A N 1
ATOM 593 C CA . SER A 1 74 ? 2.258 4.725 10.212 1.00 93.00 74 SER A CA 1
ATOM 594 C C . SER A 1 74 ? 2.429 4.641 11.728 1.00 93.00 74 SER A C 1
ATOM 596 O O . SER A 1 74 ? 2.086 3.619 12.323 1.00 93.00 74 SER A O 1
ATOM 598 N N . ILE A 1 75 ? 2.907 5.717 12.364 1.00 93.56 75 ILE A N 1
ATOM 599 C CA . ILE A 1 75 ? 3.017 5.809 13.827 1.00 93.56 75 ILE A CA 1
ATOM 600 C C . ILE A 1 75 ? 1.635 5.657 14.473 1.00 93.56 75 ILE A C 1
ATOM 602 O O . ILE A 1 75 ? 1.487 4.878 15.418 1.00 93.56 75 ILE A O 1
ATOM 606 N N . ASP A 1 76 ? 0.623 6.353 13.957 1.00 91.69 76 ASP A N 1
ATOM 607 C CA . ASP A 1 76 ? -0.736 6.315 14.507 1.00 91.69 76 ASP A CA 1
ATOM 608 C C . ASP A 1 76 ? -1.376 4.927 14.342 1.00 91.69 76 ASP A C 1
ATOM 610 O O . ASP A 1 76 ? -1.992 4.412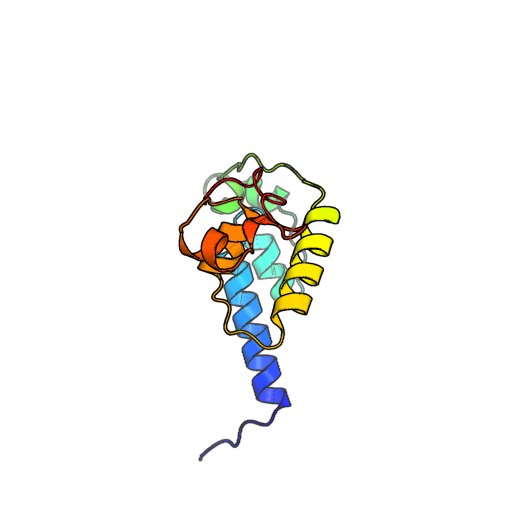 15.278 1.00 91.69 76 ASP A O 1
ATOM 614 N N . ILE A 1 77 ? -1.158 4.271 13.196 1.00 91.88 77 ILE A N 1
ATOM 615 C CA . ILE A 1 77 ? -1.605 2.893 12.941 1.00 91.88 77 ILE A CA 1
ATOM 616 C C . ILE A 1 77 ? -0.954 1.914 13.925 1.00 91.88 77 ILE A C 1
ATOM 618 O O . ILE A 1 77 ? -1.650 1.083 14.510 1.00 91.88 77 ILE A O 1
ATOM 622 N N . ILE A 1 78 ? 0.364 2.003 14.134 1.00 92.06 78 ILE A N 1
ATOM 623 C CA . ILE A 1 78 ? 1.087 1.108 15.053 1.00 92.06 78 ILE A CA 1
ATOM 624 C C . ILE A 1 78 ? 0.588 1.289 16.491 1.00 92.06 78 ILE A C 1
ATOM 626 O O . ILE A 1 78 ? 0.353 0.294 17.184 1.00 92.06 78 ILE A O 1
ATOM 630 N N . LYS A 1 79 ? 0.385 2.537 16.934 1.00 90.75 79 LYS A N 1
ATOM 631 C CA . LYS A 1 79 ? -0.179 2.839 18.261 1.00 90.75 79 LYS A CA 1
ATOM 632 C C . LYS A 1 79 ? -1.576 2.244 18.420 1.00 90.75 79 LYS A C 1
ATOM 634 O O . LYS A 1 79 ? -1.808 1.502 19.369 1.00 90.75 79 LYS A O 1
ATOM 639 N N . MET A 1 80 ? -2.458 2.469 17.446 1.00 90.94 80 MET A N 1
ATOM 640 C CA . MET A 1 80 ? -3.816 1.919 17.450 1.00 90.94 80 MET A CA 1
ATOM 641 C C . MET A 1 80 ? -3.818 0.385 17.518 1.00 90.94 80 MET A C 1
ATOM 643 O O . MET A 1 80 ? -4.537 -0.202 18.324 1.00 90.94 80 MET A O 1
ATOM 647 N N . ILE A 1 81 ? -2.999 -0.286 16.701 1.00 89.06 81 ILE A N 1
ATOM 648 C CA . ILE A 1 81 ? -2.883 -1.753 16.727 1.00 89.06 81 ILE A CA 1
ATOM 649 C C . ILE A 1 81 ? -2.376 -2.232 18.094 1.00 89.06 81 ILE A C 1
ATOM 651 O O . ILE A 1 81 ? -2.882 -3.226 18.615 1.00 89.06 81 ILE A O 1
ATOM 655 N N . SER A 1 82 ? -1.430 -1.509 18.698 1.00 88.56 82 SER A N 1
ATOM 656 C CA . SER A 1 82 ? -0.891 -1.838 20.024 1.00 88.56 82 SER A CA 1
ATOM 657 C C . SER A 1 82 ? -1.960 -1.731 21.121 1.00 88.56 82 SER A C 1
ATOM 659 O O . SER A 1 82 ? -2.028 -2.596 21.994 1.00 88.56 82 SER A O 1
ATOM 661 N N . GLU A 1 83 ? -2.854 -0.742 21.045 1.00 85.88 83 GLU A N 1
ATOM 662 C CA . GLU A 1 83 ? -4.009 -0.605 21.950 1.00 85.88 83 GLU A CA 1
ATOM 663 C C . GLU A 1 83 ? -5.057 -1.721 21.759 1.00 85.88 83 GLU A C 1
ATOM 665 O O . GLU A 1 83 ? -5.799 -2.060 22.685 1.00 85.88 83 G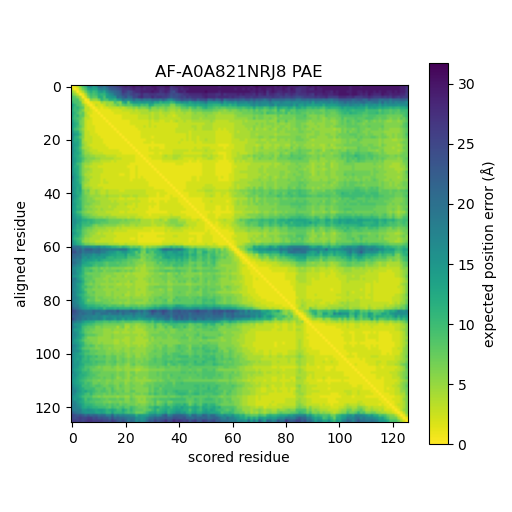LU A O 1
ATOM 670 N N . PHE A 1 84 ? -5.098 -2.347 20.578 1.00 85.56 84 PHE A N 1
ATOM 671 C CA . PHE A 1 84 ? -6.009 -3.447 20.253 1.00 85.56 84 PHE A CA 1
ATOM 672 C C . PHE A 1 84 ? -5.448 -4.848 20.504 1.00 85.56 84 PHE A C 1
ATOM 674 O O . PHE A 1 84 ? -6.159 -5.817 20.248 1.00 85.56 84 PHE A O 1
ATOM 681 N N . SER A 1 85 ? -4.238 -4.985 21.055 1.00 71.31 85 SER A N 1
ATOM 682 C CA . SER A 1 85 ? -3.483 -6.253 21.164 1.00 71.31 85 SER A CA 1
ATOM 683 C C . SER A 1 85 ? -4.206 -7.434 21.844 1.00 71.31 85 SER A C 1
ATOM 685 O O . SER A 1 85 ? -3.748 -8.571 21.748 1.00 71.31 85 SER A O 1
ATOM 687 N N . HIS A 1 86 ? -5.346 -7.201 22.503 1.00 67.31 86 HIS A N 1
ATOM 688 C CA . HIS A 1 86 ? -6.173 -8.230 23.151 1.00 67.31 86 HIS A CA 1
ATOM 689 C C . HIS A 1 86 ? -7.623 -8.296 22.635 1.00 67.31 86 HIS A C 1
ATOM 691 O O . HIS A 1 86 ? -8.443 -9.025 23.192 1.00 67.31 86 HIS A O 1
ATOM 697 N N . LYS A 1 87 ? -7.964 -7.542 21.583 1.00 74.81 87 LYS A N 1
ATOM 698 C CA . LYS A 1 87 ? -9.302 -7.488 20.978 1.00 74.81 87 LYS A CA 1
ATOM 699 C C . LYS A 1 87 ? -9.253 -8.013 19.542 1.00 74.81 87 LYS A C 1
ATOM 701 O O . LYS A 1 87 ? -8.350 -7.688 18.779 1.00 74.81 87 LYS A O 1
ATOM 706 N N . ASN A 1 88 ? -10.268 -8.779 19.144 1.00 75.38 88 ASN A N 1
ATOM 707 C CA . ASN A 1 88 ? -10.430 -9.211 17.755 1.00 75.38 88 ASN A CA 1
ATOM 708 C C . ASN A 1 88 ? -10.927 -8.037 16.901 1.00 75.38 88 ASN A C 1
ATOM 710 O O . ASN A 1 88 ? -12.128 -7.808 16.772 1.00 75.38 88 ASN A O 1
ATOM 714 N N . VAL A 1 89 ? -9.990 -7.278 16.342 1.00 85.81 89 VAL A N 1
ATOM 715 C CA . VAL A 1 89 ? -10.256 -6.177 15.411 1.00 85.81 89 VAL A CA 1
ATOM 716 C C . VAL A 1 89 ? -10.067 -6.689 13.989 1.00 85.81 89 VAL A C 1
ATOM 718 O O . VAL A 1 89 ? -9.009 -7.204 13.635 1.00 85.81 89 VAL A O 1
ATOM 721 N N . THR A 1 90 ? -11.101 -6.560 13.159 1.00 90.25 90 THR A N 1
ATOM 722 C CA . THR A 1 90 ? -11.009 -6.913 11.738 1.00 90.25 90 THR A CA 1
ATOM 723 C C . THR A 1 90 ? -10.354 -5.778 10.951 1.00 90.25 90 THR A C 1
ATOM 725 O O . THR A 1 90 ? -10.492 -4.604 11.299 1.00 90.25 90 THR A O 1
ATOM 728 N N . LEU A 1 91 ? -9.667 -6.111 9.854 1.00 90.38 91 LEU A N 1
ATOM 729 C CA . LEU A 1 91 ? -9.048 -5.108 8.982 1.00 90.38 91 LEU A CA 1
ATOM 730 C C . LEU A 1 91 ? -10.053 -4.052 8.468 1.00 90.38 91 LEU A C 1
ATOM 732 O O . LEU A 1 91 ? -9.723 -2.870 8.545 1.00 90.38 91 LEU A O 1
ATOM 736 N N . PRO A 1 92 ? -11.276 -4.405 8.013 1.00 91.81 92 PRO A N 1
ATOM 737 C CA . PRO A 1 92 ? -12.262 -3.403 7.605 1.00 91.81 92 PRO A CA 1
ATOM 738 C C . PRO A 1 92 ? -12.627 -2.427 8.726 1.00 91.81 92 PRO A C 1
ATOM 740 O O . PRO A 1 92 ? -12.684 -1.227 8.489 1.00 91.81 92 PRO A O 1
ATOM 743 N N . TYR A 1 93 ? -12.795 -2.919 9.957 1.00 92.75 93 TYR A N 1
ATOM 744 C CA . TYR A 1 93 ? -13.119 -2.064 11.097 1.00 92.75 93 TYR A CA 1
ATOM 745 C C . TYR A 1 93 ? -11.964 -1.117 11.459 1.00 92.75 93 TYR A C 1
ATOM 747 O O . TYR A 1 93 ? -12.188 0.064 11.719 1.00 92.75 93 TYR A O 1
ATOM 755 N N . ALA A 1 94 ? -10.719 -1.601 11.419 1.00 92.50 94 ALA A N 1
ATOM 756 C CA . ALA A 1 94 ? -9.544 -0.749 11.605 1.00 92.50 94 ALA A CA 1
ATOM 757 C C . ALA A 1 94 ? -9.451 0.339 10.519 1.00 92.50 94 ALA A C 1
ATOM 759 O O . ALA A 1 94 ? -9.189 1.499 10.828 1.00 92.50 94 ALA A O 1
ATOM 760 N N . LEU A 1 95 ? -9.714 -0.013 9.255 1.00 92.25 95 LEU A N 1
ATOM 761 C CA . LEU A 1 95 ? -9.742 0.948 8.148 1.00 92.25 95 LEU A CA 1
ATOM 762 C C . LEU A 1 95 ? -10.857 1.987 8.305 1.00 92.25 95 LEU A C 1
ATOM 764 O O . LEU A 1 95 ? -10.646 3.152 7.972 1.00 92.25 95 LEU A O 1
ATOM 768 N N . ASP A 1 96 ? -12.020 1.586 8.813 1.00 93.69 96 ASP A N 1
ATOM 769 C CA . ASP A 1 96 ? -13.124 2.496 9.111 1.00 93.69 96 ASP A CA 1
ATOM 770 C C . ASP A 1 96 ? -12.724 3.526 10.178 1.00 93.69 96 ASP A C 1
ATOM 772 O O . ASP A 1 96 ? -12.973 4.715 9.991 1.00 93.69 96 ASP A O 1
ATOM 776 N N . ILE A 1 97 ? -12.023 3.118 11.242 1.00 94.00 97 ILE A N 1
ATOM 777 C CA . ILE A 1 97 ? -11.485 4.047 12.254 1.00 94.00 97 ILE A CA 1
ATOM 778 C C . ILE A 1 97 ? -10.484 5.020 11.620 1.00 94.00 97 ILE A C 1
ATOM 780 O O . ILE A 1 97 ? -10.651 6.236 11.732 1.00 94.00 97 ILE A O 1
ATOM 784 N N . LEU A 1 98 ? -9.481 4.497 10.908 1.00 93.81 98 LEU A N 1
ATOM 785 C CA . LEU A 1 98 ? -8.415 5.300 10.292 1.00 93.81 98 LEU A CA 1
ATOM 786 C C . LEU A 1 98 ? -8.954 6.329 9.291 1.00 93.81 98 LEU A C 1
ATOM 788 O O . LEU A 1 98 ? -8.402 7.417 9.149 1.00 93.81 98 LEU A O 1
ATOM 792 N N . ARG A 1 99 ? -10.056 6.010 8.609 1.00 92.94 99 ARG A N 1
ATOM 793 C CA . ARG A 1 99 ? -10.723 6.916 7.662 1.00 92.94 99 ARG A CA 1
ATOM 794 C C . ARG A 1 99 ? -11.724 7.866 8.314 1.00 92.94 99 ARG A C 1
ATOM 796 O O . ARG A 1 99 ? -12.215 8.758 7.630 1.00 92.94 99 ARG A O 1
ATOM 803 N N . GLY A 1 100 ? -12.044 7.682 9.593 1.00 94.12 100 GLY A N 1
ATOM 804 C CA . GLY A 1 100 ? -13.020 8.522 10.282 1.00 94.12 100 GLY A CA 1
ATOM 805 C C . GLY A 1 100 ? -14.475 8.132 10.031 1.00 94.12 100 GLY A C 1
ATOM 806 O O . GLY A 1 100 ? -15.355 8.992 10.013 1.00 94.12 100 GLY A O 1
ATOM 807 N N . ALA A 1 101 ? -14.755 6.856 9.767 1.00 94.81 101 ALA A N 1
ATOM 808 C CA . ALA A 1 101 ? -16.115 6.391 9.546 1.00 94.81 101 ALA A CA 1
ATOM 809 C C . ALA A 1 101 ? -16.950 6.531 10.829 1.00 94.81 101 ALA A C 1
ATOM 811 O O . ALA A 1 101 ? -16.632 5.974 11.879 1.00 94.81 101 ALA A O 1
ATOM 812 N N . ASN A 1 102 ? -18.079 7.229 10.728 1.00 94.25 102 ASN A N 1
ATOM 813 C CA . ASN A 1 102 ? -18.971 7.469 11.859 1.00 94.25 102 ASN A CA 1
ATOM 814 C C . ASN A 1 102 ? -20.036 6.361 11.988 1.00 94.25 102 ASN A C 1
ATOM 816 O O . ASN A 1 102 ? -21.240 6.599 11.833 1.00 94.25 102 ASN A O 1
ATOM 820 N N . THR A 1 103 ? -19.606 5.123 12.233 1.00 95.69 103 THR A N 1
ATOM 821 C CA . THR A 1 103 ? -20.523 3.984 12.420 1.00 95.69 103 THR A CA 1
ATOM 822 C C . THR A 1 103 ? -20.998 3.882 13.871 1.00 95.69 103 THR A C 1
ATOM 824 O O . THR A 1 103 ? -20.326 4.334 14.797 1.00 95.69 103 THR A O 1
ATOM 827 N N . LYS A 1 104 ? -22.163 3.255 14.097 1.00 96.19 104 LYS A N 1
ATOM 828 C CA . LYS A 1 104 ? -22.670 3.001 15.458 1.00 96.19 104 LYS A CA 1
ATOM 829 C C . LYS A 1 104 ? -21.672 2.186 16.289 1.00 96.19 104 LYS A C 1
ATOM 831 O O . LYS A 1 104 ? -21.408 2.550 17.423 1.00 96.19 104 LYS A O 1
ATOM 836 N N . GLY A 1 105 ? -21.065 1.150 15.702 1.00 92.81 105 GLY A N 1
ATOM 837 C CA . GLY A 1 105 ? -20.077 0.313 16.391 1.00 92.81 105 GLY A CA 1
ATOM 838 C C . GLY A 1 105 ? -18.837 1.086 16.851 1.00 92.81 105 GLY A C 1
ATOM 839 O O . GLY A 1 105 ? -18.372 0.869 17.964 1.00 92.81 105 GLY A O 1
ATOM 840 N N . ILE A 1 106 ? -18.348 2.031 16.039 1.00 94.75 106 ILE A N 1
ATOM 841 C CA . ILE A 1 106 ? -17.208 2.885 16.406 1.00 94.75 106 ILE A CA 1
ATOM 842 C C . ILE A 1 106 ? -17.570 3.824 17.562 1.00 94.75 106 ILE A C 1
ATOM 844 O O . ILE A 1 106 ? -16.782 3.953 18.500 1.00 94.75 106 ILE A O 1
ATOM 848 N N . ARG A 1 107 ? -18.759 4.443 17.522 1.00 95.88 107 ARG A N 1
ATOM 849 C CA . ARG A 1 107 ? -19.235 5.339 18.590 1.00 95.88 107 ARG A CA 1
ATOM 850 C C . ARG A 1 107 ? -19.473 4.605 19.903 1.00 95.88 107 ARG A C 1
ATOM 852 O O . ARG A 1 107 ? -18.982 5.044 20.936 1.00 95.88 107 ARG A O 1
ATOM 859 N N . ASP A 1 108 ? -20.190 3.484 19.858 1.00 94.69 108 ASP A N 1
ATOM 860 C CA . ASP A 1 108 ? -20.530 2.700 21.050 1.00 94.69 108 ASP A CA 1
ATOM 861 C C . ASP A 1 108 ? -19.266 2.155 21.738 1.00 94.69 108 ASP A C 1
ATOM 863 O O . ASP A 1 108 ? -19.219 2.045 22.960 1.00 94.69 108 ASP A O 1
ATOM 867 N N . ALA A 1 109 ? -18.217 1.854 20.963 1.00 91.06 109 ALA A N 1
ATOM 868 C CA . ALA A 1 109 ? -16.919 1.427 21.481 1.00 91.06 109 ALA A CA 1
ATOM 869 C C . ALA A 1 109 ? -16.000 2.592 21.912 1.00 91.06 109 ALA A C 1
ATOM 871 O O . ALA A 1 109 ? -14.909 2.343 22.423 1.00 91.06 109 ALA A O 1
ATOM 872 N N . GLY A 1 110 ? -16.392 3.851 21.679 1.00 92.44 110 GLY A N 1
ATOM 873 C CA . GLY A 1 110 ? -15.573 5.038 21.950 1.00 92.44 110 GLY A CA 1
ATOM 874 C C . GLY A 1 110 ? -14.342 5.179 21.046 1.00 92.44 110 GLY A C 1
ATOM 875 O O . GLY A 1 110 ? -13.444 5.969 21.339 1.00 92.44 110 GLY A O 1
ATOM 876 N N . HIS A 1 111 ? -14.273 4.427 19.945 1.00 93.12 111 HIS A N 1
ATOM 877 C CA . HIS A 1 111 ? -13.106 4.396 19.058 1.00 93.12 111 HIS A CA 1
ATOM 878 C C . HIS A 1 111 ? -12.992 5.642 18.163 1.00 93.12 111 HIS A C 1
ATOM 880 O O . HIS A 1 111 ? -11.957 5.865 17.541 1.00 93.12 111 HIS A O 1
ATOM 886 N N . ASN A 1 112 ? -14.024 6.486 18.128 1.00 94.25 112 ASN A N 1
ATOM 887 C CA . ASN A 1 112 ? -13.970 7.820 17.528 1.00 94.25 112 ASN A CA 1
ATOM 888 C C . ASN A 1 112 ? -13.113 8.820 18.328 1.00 94.25 112 ASN A C 1
ATOM 890 O O . ASN A 1 112 ? -12.849 9.908 17.830 1.00 94.25 112 ASN A O 1
ATOM 894 N N . ASN A 1 113 ? -12.690 8.468 19.548 1.00 93.12 113 ASN A N 1
ATOM 895 C CA . ASN A 1 113 ? -11.810 9.294 20.383 1.00 93.12 113 ASN A CA 1
ATOM 896 C C . ASN A 1 113 ? -10.329 8.885 20.283 1.00 93.12 113 ASN A C 1
ATOM 898 O O . ASN A 1 113 ? -9.481 9.480 20.944 1.00 93.12 113 ASN A O 1
ATOM 902 N N . LEU A 1 114 ? -10.010 7.846 19.503 1.00 90.69 114 LEU A N 1
ATOM 903 C CA . LEU A 1 114 ? 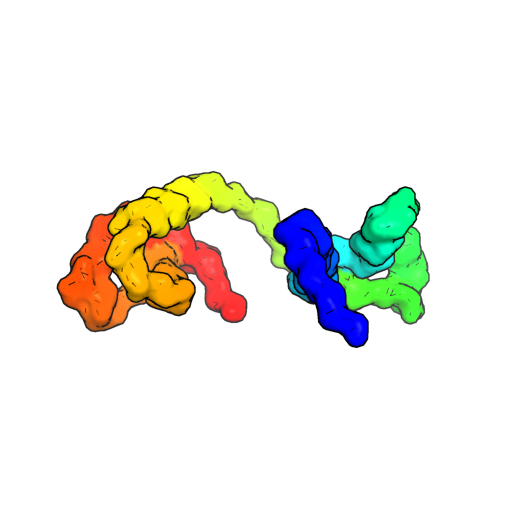-8.634 7.390 19.312 1.00 90.69 114 LEU A CA 1
ATOM 904 C C . LEU A 1 114 ? -7.836 8.427 18.522 1.00 90.69 114 LEU A C 1
ATOM 906 O O . LEU A 1 114 ? -8.355 9.016 17.576 1.00 90.69 114 LEU A O 1
ATOM 910 N N . ALA A 1 115 ? -6.546 8.574 18.832 1.00 89.75 115 ALA A N 1
ATOM 911 C CA . ALA A 1 115 ? -5.654 9.466 18.083 1.00 89.75 115 ALA A CA 1
ATOM 912 C C . ALA A 1 115 ? -5.579 9.107 16.585 1.00 89.75 115 ALA A C 1
ATOM 914 O O . ALA A 1 115 ? -5.409 9.975 15.739 1.00 89.75 115 ALA A O 1
ATOM 915 N N . ALA A 1 116 ? -5.751 7.823 16.258 1.00 92.19 116 ALA A N 1
ATOM 916 C CA . ALA A 1 116 ? -5.762 7.325 14.889 1.00 92.19 116 ALA A CA 1
ATOM 917 C C . ALA A 1 116 ? -7.095 7.561 14.147 1.00 92.19 116 ALA A C 1
ATOM 919 O O . ALA A 1 116 ? -7.191 7.263 12.958 1.00 92.19 116 ALA A O 1
ATOM 920 N N . TYR A 1 117 ? -8.141 8.068 14.810 1.00 94.56 117 TYR A N 1
ATOM 921 C CA . TYR A 1 117 ? -9.413 8.336 14.145 1.00 94.56 117 TYR A CA 1
ATOM 922 C C . TYR A 1 117 ? -9.246 9.430 13.084 1.00 94.56 117 TYR A C 1
ATOM 924 O O . TYR A 1 117 ? -8.807 10.538 13.380 1.00 94.56 117 TYR A O 1
ATOM 932 N N . SER A 1 118 ? -9.635 9.134 11.842 1.00 94.00 118 SER A N 1
ATOM 933 C CA . SER A 1 118 ? -9.457 10.023 10.678 1.00 94.00 118 SER A CA 1
ATOM 934 C C . SER A 1 118 ? -8.005 10.348 10.287 1.00 94.00 118 SER A C 1
ATOM 936 O O . SER A 1 118 ? -7.814 11.198 9.417 1.00 94.00 118 SER A O 1
ATOM 938 N N . SER A 1 119 ? -6.986 9.686 10.851 1.00 93.69 119 SER A N 1
ATOM 939 C CA . SER A 1 119 ? -5.573 9.970 10.525 1.00 93.69 119 SER A CA 1
ATOM 940 C C . SER A 1 119 ? -5.194 9.642 9.070 1.00 93.69 119 SER A C 1
ATOM 942 O O . SER A 1 119 ? -4.183 10.126 8.559 1.00 93.69 119 SER A O 1
ATOM 944 N N . CYS A 1 120 ? -6.020 8.846 8.383 1.00 92.12 120 CYS A N 1
ATOM 945 C CA . CYS A 1 120 ? -5.863 8.451 6.984 1.00 92.12 120 CYS A CA 1
ATOM 946 C C . CYS A 1 120 ? -7.029 8.915 6.089 1.00 92.12 120 CYS A C 1
ATOM 948 O O . CYS A 1 120 ? -7.291 8.292 5.056 1.00 92.12 120 CYS A O 1
ATOM 950 N N . ASN A 1 121 ? -7.759 9.971 6.463 1.00 89.69 121 ASN A N 1
ATOM 951 C CA . ASN A 1 121 ? -8.915 10.459 5.694 1.00 89.69 121 ASN A CA 1
ATOM 952 C C . ASN A 1 121 ? -8.559 10.941 4.270 1.00 89.69 121 ASN A C 1
ATOM 954 O O . ASN A 1 121 ? -9.398 10.901 3.372 1.00 89.69 121 ASN A O 1
ATOM 958 N N . GLN A 1 122 ? -7.303 11.327 4.054 1.00 84.00 122 GLN A N 1
ATOM 959 C CA . GLN A 1 122 ? -6.738 11.777 2.787 1.00 84.00 122 GLN A CA 1
ATOM 960 C C . GLN A 1 122 ? -6.463 10.635 1.799 1.00 84.00 122 GLN A C 1
ATOM 962 O O . GLN A 1 122 ? -6.173 10.886 0.628 1.00 84.00 122 GLN A O 1
ATOM 967 N N . LEU A 1 123 ? -6.525 9.378 2.249 1.00 80.81 123 LEU A N 1
ATOM 968 C CA . LEU A 1 123 ? -6.309 8.218 1.392 1.00 80.81 123 LEU A CA 1
ATOM 969 C C . LEU A 1 123 ? -7.636 7.794 0.752 1.00 80.81 123 LEU A C 1
ATOM 971 O O . LEU A 1 123 ? -8.565 7.351 1.430 1.00 80.81 123 LEU A O 1
ATOM 975 N N . ASN A 1 124 ? -7.712 7.906 -0.576 1.00 66.38 124 ASN A N 1
ATOM 976 C CA . ASN A 1 124 ? -8.889 7.515 -1.350 1.00 66.38 124 ASN A CA 1
ATOM 977 C C . ASN A 1 124 ? -9.287 6.047 -1.107 1.00 66.38 124 ASN A C 1
ATOM 979 O O . ASN A 1 124 ? -8.437 5.171 -0.918 1.00 66.38 124 ASN A O 1
ATOM 983 N N . LYS A 1 125 ? -10.596 5.764 -1.177 1.00 59.12 125 LYS A N 1
ATOM 984 C CA . LYS A 1 125 ? -11.104 4.389 -1.285 1.00 59.12 125 LYS A CA 1
ATOM 985 C C . LYS A 1 125 ? -10.651 3.832 -2.635 1.00 59.12 125 LYS A C 1
ATOM 987 O O . LYS A 1 125 ? -11.085 4.327 -3.670 1.00 59.12 125 LYS A O 1
ATOM 992 N N . THR A 1 126 ? -9.732 2.873 -2.599 1.00 50.38 126 THR A N 1
ATOM 993 C CA . THR A 1 126 ? -9.413 2.012 -3.744 1.00 50.38 126 THR A CA 1
ATOM 994 C C . THR A 1 126 ? -10.354 0.823 -3.747 1.00 50.38 126 THR A C 1
ATOM 996 O O . THR A 1 126 ? -10.695 0.361 -2.632 1.00 50.38 126 THR A O 1
#

Mean predicted aligned error: 7.22 Å

Foldseek 3Di:
DDDPQDPVNVVVVVVVVVLVVCLVPDLADFNVQSVQVVVVDHDDLVVLVPDPVRRDRSNVDPDPDDDDDCPVLVVLLVVVVVVCVPPPDDPVNSVCQQLQPPDPVCVVVVSCVRPSGNVCVVDDDD